Protein AF-A0A1C5D6R3-F1 (afdb_monomer_lite)

Secondary structure (DSSP, 8-state):
-HHHHHHHHHHHHHHHHHHHHHHHHHHHTT-TT----S---THHHHHHHHHHHHHHHHHHHHHHHHHHHHHHHHH---S------PPPPPPP-------

pLDDT: mean 85.46, std 15.42, range [53.03, 98.44]

Structure (mmCIF, N/CA/C/O backbone):
data_AF-A0A1C5D6R3-F1
#
_entry.id   AF-A0A1C5D6R3-F1
#
loop_
_atom_site.group_PDB
_atom_site.id
_atom_site.type_symbol
_atom_site.label_atom_id
_atom_site.label_alt_id
_atom_site.label_comp_id
_atom_site.label_asym_id
_atom_site.label_entity_id
_atom_site.label_seq_id
_atom_site.pdbx_PDB_ins_code
_atom_site.Cartn_x
_atom_site.Cartn_y
_atom_site.Cartn_z
_atom_site.occupancy
_atom_site.B_iso_or_equiv
_atom_site.auth_seq_id
_atom_site.auth_comp_id
_atom_site.auth_asym_id
_atom_site.auth_atom_id
_atom_site.pdbx_PDB_model_num
ATOM 1 N N . THR A 1 1 ? 15.902 -6.858 -33.174 1.00 80.69 1 THR A N 1
ATOM 2 C CA . THR A 1 1 ? 17.163 -6.138 -32.877 1.00 80.69 1 THR A CA 1
ATOM 3 C C . THR A 1 1 ? 17.338 -6.030 -31.371 1.00 80.69 1 THR A C 1
ATOM 5 O O . THR A 1 1 ? 16.372 -6.255 -30.654 1.00 80.69 1 THR A O 1
ATOM 8 N N . VAL A 1 2 ? 18.531 -5.694 -30.863 1.00 83.31 2 VAL A N 1
ATOM 9 C CA . VAL A 1 2 ? 18.710 -5.408 -29.419 1.00 83.31 2 VAL A CA 1
ATOM 10 C C . VAL A 1 2 ? 17.771 -4.281 -28.969 1.00 83.31 2 VAL A C 1
ATOM 12 O O . VAL A 1 2 ? 17.230 -4.341 -27.871 1.00 83.31 2 VAL A O 1
ATOM 15 N N . THR A 1 3 ? 17.496 -3.318 -29.851 1.00 92.25 3 THR A N 1
ATOM 16 C CA . THR A 1 3 ? 16.531 -2.236 -29.630 1.00 92.25 3 THR A CA 1
ATOM 17 C C . THR A 1 3 ? 15.127 -2.754 -29.311 1.00 92.25 3 THR A C 1
ATOM 19 O O . THR A 1 3 ? 14.513 -2.264 -28.370 1.00 92.25 3 THR A O 1
ATOM 22 N N . ASP A 1 4 ? 14.635 -3.783 -30.008 1.00 91.31 4 ASP A N 1
ATOM 23 C CA . ASP A 1 4 ? 13.306 -4.360 -29.737 1.00 91.31 4 ASP A CA 1
ATOM 24 C C . ASP A 1 4 ? 13.251 -5.039 -28.360 1.00 91.31 4 ASP A C 1
ATOM 26 O O . ASP A 1 4 ? 12.288 -4.862 -27.614 1.00 91.31 4 ASP A O 1
ATOM 30 N N . SER A 1 5 ? 14.313 -5.759 -27.983 1.00 88.19 5 SER A N 1
ATOM 31 C CA . SER A 1 5 ? 14.424 -6.394 -26.664 1.00 88.19 5 SER A CA 1
ATOM 32 C C . SER A 1 5 ? 14.516 -5.366 -25.534 1.00 88.19 5 SER A C 1
ATOM 34 O O . SER A 1 5 ? 13.860 -5.522 -24.506 1.00 88.19 5 SER A O 1
ATOM 36 N N . VAL A 1 6 ? 15.287 -4.291 -25.727 1.00 93.25 6 VAL A N 1
ATOM 37 C CA . VAL A 1 6 ? 15.396 -3.187 -24.760 1.00 93.25 6 VAL A CA 1
ATOM 38 C C . VAL A 1 6 ? 14.059 -2.462 -24.618 1.00 93.25 6 VAL A C 1
ATOM 40 O O . VAL A 1 6 ? 13.622 -2.214 -23.496 1.00 93.25 6 VAL A O 1
ATOM 43 N N . ASN A 1 7 ? 13.364 -2.193 -25.724 1.00 91.88 7 ASN A N 1
ATOM 44 C CA . ASN A 1 7 ? 12.039 -1.572 -25.700 1.00 91.88 7 ASN A CA 1
ATOM 45 C C . ASN A 1 7 ? 11.010 -2.452 -24.977 1.00 91.88 7 ASN A C 1
ATOM 47 O O . ASN A 1 7 ? 10.210 -1.945 -24.192 1.00 91.88 7 ASN A O 1
ATOM 51 N N . PHE A 1 8 ? 11.062 -3.771 -25.177 1.00 91.75 8 PHE A N 1
ATOM 52 C CA . PHE A 1 8 ? 10.210 -4.714 -24.453 1.00 91.75 8 PHE A CA 1
ATOM 53 C C . PHE A 1 8 ? 10.501 -4.714 -22.944 1.00 91.75 8 PHE A C 1
ATOM 55 O O . PHE A 1 8 ? 9.578 -4.638 -22.131 1.00 91.75 8 PHE A O 1
ATOM 62 N N . MET A 1 9 ? 11.779 -4.736 -22.552 1.00 91.00 9 MET A N 1
ATOM 63 C CA . MET A 1 9 ? 12.181 -4.650 -21.143 1.00 91.00 9 MET A CA 1
ATOM 64 C C . MET A 1 9 ? 11.749 -3.325 -20.500 1.00 91.00 9 MET A C 1
ATOM 66 O O . MET A 1 9 ? 11.206 -3.335 -19.396 1.00 91.00 9 MET A O 1
ATOM 70 N N . ALA A 1 10 ? 11.918 -2.200 -21.200 1.00 92.12 10 ALA A N 1
ATOM 71 C CA . ALA A 1 10 ? 11.484 -0.884 -20.735 1.00 92.12 10 ALA A CA 1
ATOM 72 C C . ALA A 1 10 ? 9.955 -0.797 -20.579 1.00 92.12 10 ALA A C 1
ATOM 74 O O . ALA A 1 10 ? 9.460 -0.233 -19.599 1.00 92.12 10 ALA A O 1
ATOM 75 N N . GLY A 1 11 ? 9.201 -1.402 -21.503 1.00 92.69 11 GLY A N 1
ATOM 76 C CA . GLY A 1 11 ? 7.744 -1.506 -21.415 1.00 92.69 11 GLY A CA 1
ATOM 77 C C . GLY A 1 11 ? 7.291 -2.303 -20.190 1.00 92.69 11 GLY A C 1
ATOM 78 O O . GLY A 1 11 ? 6.445 -1.836 -19.426 1.00 92.69 11 GLY A O 1
ATOM 79 N N . ASN A 1 12 ? 7.906 -3.463 -19.947 1.00 91.75 12 ASN A N 1
ATOM 80 C CA . ASN A 1 12 ? 7.621 -4.277 -18.763 1.00 91.75 12 ASN A CA 1
ATOM 81 C C . ASN A 1 12 ? 7.948 -3.535 -17.462 1.00 91.75 12 ASN A C 1
ATOM 83 O O . ASN A 1 12 ? 7.115 -3.512 -16.557 1.00 91.75 12 ASN A O 1
ATOM 87 N N . LEU A 1 13 ? 9.108 -2.875 -17.388 1.00 94.06 13 LEU A N 1
ATOM 88 C CA . LEU A 1 13 ? 9.500 -2.092 -16.215 1.00 94.06 13 LEU A CA 1
ATOM 89 C C . LEU A 1 13 ? 8.532 -0.930 -15.955 1.00 94.06 13 LEU A C 1
ATOM 91 O O . LEU A 1 13 ? 8.102 -0.718 -14.824 1.00 94.06 13 LEU A O 1
ATOM 95 N N . THR A 1 14 ? 8.122 -0.217 -17.007 1.00 95.12 14 THR A N 1
ATOM 96 C CA . THR A 1 14 ? 7.128 0.864 -16.902 1.00 95.12 14 THR A CA 1
ATOM 97 C C . THR A 1 14 ? 5.809 0.347 -16.331 1.00 95.12 14 THR A C 1
ATOM 99 O O . THR A 1 14 ? 5.213 0.979 -15.458 1.00 95.12 14 THR A O 1
ATOM 102 N N . ASN A 1 15 ? 5.355 -0.821 -16.790 1.00 94.44 15 ASN A N 1
ATOM 103 C CA . ASN A 1 15 ? 4.138 -1.440 -16.276 1.00 94.44 15 ASN A CA 1
ATOM 104 C C . ASN A 1 15 ? 4.290 -1.852 -14.807 1.00 94.44 15 ASN A C 1
ATOM 106 O O . ASN A 1 15 ? 3.386 -1.592 -14.012 1.00 94.44 15 ASN A O 1
ATOM 110 N N . GLN A 1 16 ? 5.428 -2.429 -14.418 1.00 95.75 16 GLN A N 1
ATOM 111 C CA . GLN A 1 16 ? 5.700 -2.787 -13.024 1.00 95.75 16 GLN A CA 1
ATOM 112 C C . GLN A 1 16 ? 5.674 -1.559 -12.104 1.00 95.75 16 GLN A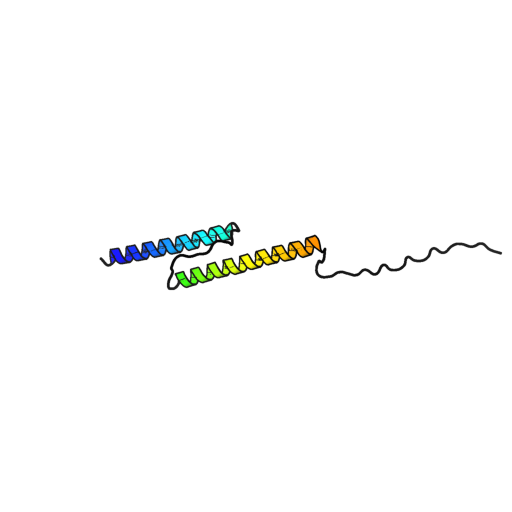 C 1
ATOM 114 O O . GLN A 1 16 ? 4.969 -1.567 -11.096 1.00 95.75 16 GLN A O 1
ATOM 119 N N . VAL A 1 17 ? 6.361 -0.474 -12.478 1.00 95.94 17 VAL A N 1
ATOM 120 C CA . VAL A 1 17 ? 6.389 0.775 -11.695 1.00 95.94 17 VAL A CA 1
ATOM 121 C C . VAL A 1 17 ? 4.999 1.408 -11.590 1.00 95.94 17 VAL A C 1
ATOM 123 O O . VAL A 1 17 ? 4.621 1.877 -10.519 1.00 95.94 17 VAL A O 1
ATOM 126 N N . ARG A 1 18 ? 4.191 1.377 -12.659 1.00 96.44 18 ARG A N 1
ATOM 127 C CA . ARG A 1 18 ? 2.800 1.865 -12.607 1.00 96.44 18 ARG A CA 1
ATOM 128 C C . ARG A 1 18 ? 1.935 1.083 -11.619 1.00 96.44 18 ARG A C 1
ATOM 130 O O . ARG A 1 18 ? 1.176 1.706 -10.886 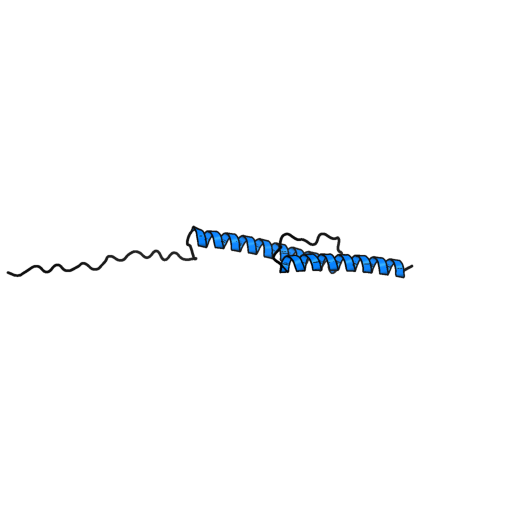1.00 96.44 18 ARG A O 1
ATOM 137 N N . ASN A 1 19 ? 2.070 -0.243 -11.561 1.00 95.12 19 ASN A N 1
ATOM 138 C CA . ASN A 1 19 ? 1.346 -1.065 -10.583 1.00 95.12 19 ASN A CA 1
ATOM 139 C C . ASN A 1 19 ? 1.751 -0.711 -9.142 1.00 95.12 19 ASN A C 1
ATOM 141 O O . ASN A 1 19 ? 0.890 -0.566 -8.277 1.00 95.12 19 ASN A O 1
ATOM 145 N N . VAL A 1 20 ? 3.051 -0.511 -8.889 1.00 95.19 20 VAL A N 1
ATOM 146 C CA . VAL A 1 20 ? 3.549 -0.058 -7.577 1.00 95.19 20 VAL A CA 1
ATOM 147 C C . VAL A 1 20 ? 2.928 1.291 -7.202 1.00 95.19 20 VAL A C 1
ATOM 149 O O . VAL A 1 20 ? 2.407 1.447 -6.099 1.00 95.19 20 VAL A O 1
ATOM 152 N N . ALA A 1 21 ? 2.935 2.253 -8.130 1.00 97.00 21 ALA A N 1
ATOM 153 C CA . ALA A 1 21 ? 2.390 3.589 -7.902 1.00 97.00 21 ALA A CA 1
ATOM 154 C C . ALA A 1 21 ? 0.877 3.578 -7.622 1.00 97.00 21 ALA A C 1
ATOM 156 O O . ALA A 1 21 ? 0.405 4.336 -6.774 1.00 97.00 21 ALA A O 1
ATOM 157 N N . GLN A 1 22 ? 0.118 2.707 -8.293 1.00 97.12 22 GLN A N 1
ATOM 158 C CA . GLN A 1 22 ? -1.316 2.537 -8.043 1.00 97.12 22 GLN A CA 1
ATOM 159 C C . GLN A 1 22 ? -1.587 2.060 -6.615 1.00 97.12 22 GLN A C 1
ATOM 161 O O . GLN A 1 22 ? -2.394 2.668 -5.916 1.00 97.12 22 GLN A O 1
ATOM 166 N N . VAL A 1 23 ? -0.872 1.032 -6.152 1.00 97.56 23 VAL A N 1
ATOM 167 C CA . VAL A 1 23 ? -1.042 0.513 -4.786 1.00 97.56 23 VAL A CA 1
ATOM 168 C C . VAL A 1 23 ? -0.595 1.540 -3.748 1.00 97.56 23 VAL A C 1
ATOM 170 O O . VAL A 1 23 ? -1.305 1.766 -2.776 1.00 97.56 23 VAL A O 1
ATOM 173 N N . ALA A 1 24 ? 0.522 2.238 -3.973 1.00 96.50 24 ALA A N 1
ATOM 174 C CA . ALA A 1 24 ? 0.953 3.319 -3.085 1.00 96.50 24 ALA A CA 1
ATOM 175 C C . ALA A 1 24 ? -0.089 4.451 -2.992 1.00 96.50 24 ALA A C 1
ATOM 177 O O . ALA A 1 24 ? -0.329 4.988 -1.912 1.00 96.50 24 ALA A O 1
ATOM 178 N N . THR A 1 25 ? -0.747 4.781 -4.109 1.00 98.00 25 THR A N 1
ATOM 179 C CA . THR A 1 25 ? -1.839 5.767 -4.136 1.00 98.00 25 THR A CA 1
ATOM 180 C C . THR A 1 25 ? -3.053 5.277 -3.345 1.00 98.00 25 THR A C 1
ATOM 182 O O . THR A 1 25 ? -3.606 6.044 -2.562 1.00 98.00 25 THR A O 1
ATOM 185 N N . ALA A 1 26 ? -3.443 4.007 -3.503 1.00 97.81 26 ALA A N 1
ATOM 186 C CA . ALA A 1 26 ? -4.546 3.404 -2.754 1.00 97.81 26 ALA A CA 1
ATOM 187 C C . ALA A 1 26 ? -4.283 3.428 -1.238 1.00 97.81 26 ALA A C 1
ATOM 189 O O . ALA A 1 26 ? -5.122 3.894 -0.470 1.00 97.81 26 ALA A O 1
ATOM 190 N N . VAL A 1 27 ? -3.069 3.053 -0.820 1.00 97.12 27 VAL A N 1
ATOM 191 C CA . VAL A 1 27 ? -2.634 3.116 0.585 1.00 97.12 27 VAL A CA 1
ATOM 192 C C . VAL A 1 27 ? -2.711 4.542 1.126 1.00 97.12 27 VAL A C 1
ATOM 194 O O . VAL A 1 27 ? -3.225 4.754 2.220 1.00 97.12 27 VAL A O 1
ATOM 197 N N . ALA A 1 28 ? -2.257 5.536 0.357 1.00 97.19 28 ALA A N 1
ATOM 198 C CA . ALA A 1 28 ? -2.349 6.943 0.751 1.00 97.19 28 ALA A CA 1
ATOM 199 C C . ALA A 1 28 ? -3.803 7.438 0.888 1.00 97.19 28 ALA A C 1
ATOM 201 O O . ALA A 1 28 ? -4.066 8.373 1.641 1.00 97.19 28 ALA A O 1
ATOM 202 N N . GLN A 1 29 ? -4.748 6.806 0.187 1.00 97.50 29 GLN A N 1
ATOM 203 C CA . GLN A 1 29 ? -6.188 7.056 0.301 1.00 97.50 29 GLN A CA 1
ATOM 204 C C . GLN A 1 29 ? -6.860 6.224 1.408 1.00 97.50 29 GLN A C 1
ATOM 206 O O . GLN A 1 29 ? -8.061 6.364 1.629 1.00 97.50 29 GLN A O 1
ATOM 211 N N . GLY A 1 30 ? -6.100 5.385 2.119 1.00 96.25 30 GLY A N 1
ATOM 212 C CA . GLY A 1 30 ? -6.592 4.525 3.195 1.00 96.25 30 GLY A CA 1
ATOM 213 C C . GLY A 1 30 ? -7.141 3.173 2.735 1.00 96.25 30 GLY A C 1
ATOM 214 O O . GLY A 1 30 ? -7.634 2.414 3.566 1.00 96.25 30 GLY A O 1
ATOM 215 N N . ASP A 1 31 ? -7.047 2.836 1.446 1.00 97.06 31 ASP A N 1
ATOM 216 C CA . ASP A 1 31 ? -7.389 1.501 0.957 1.00 97.06 31 ASP A CA 1
ATOM 217 C C . ASP A 1 31 ? -6.195 0.553 1.135 1.00 97.06 31 ASP A C 1
ATOM 219 O O . ASP A 1 31 ? -5.268 0.504 0.324 1.00 97.06 31 ASP A O 1
ATOM 223 N N . LEU A 1 32 ? -6.233 -0.211 2.227 1.00 96.94 32 LEU A N 1
ATOM 224 C CA . LEU A 1 32 ? -5.203 -1.186 2.599 1.00 96.94 32 LEU A CA 1
ATOM 225 C C . LEU A 1 32 ? -5.511 -2.601 2.078 1.00 96.94 32 LEU A C 1
ATOM 227 O O . LEU A 1 32 ? -4.808 -3.551 2.416 1.00 96.94 32 LEU A O 1
ATOM 231 N N . SER A 1 33 ? -6.545 -2.759 1.243 1.00 95.44 33 SER A N 1
ATOM 232 C CA . SER A 1 33 ? -6.882 -4.046 0.620 1.00 95.44 33 SER A CA 1
ATOM 233 C C . SER A 1 33 ? -6.063 -4.333 -0.645 1.00 95.44 33 SER A C 1
ATOM 235 O O . SER A 1 33 ? -5.962 -5.483 -1.078 1.00 95.44 33 SER A O 1
ATOM 237 N N . GLN A 1 34 ? -5.459 -3.300 -1.240 1.00 96.19 34 GLN A N 1
ATOM 238 C CA . GLN A 1 34 ? -4.735 -3.409 -2.505 1.00 96.19 34 GLN A CA 1
ATOM 239 C C . GLN A 1 34 ? -3.326 -3.976 -2.321 1.00 96.19 34 GLN A C 1
ATOM 241 O O . GLN A 1 34 ? -2.572 -3.574 -1.436 1.00 96.19 34 GLN A O 1
ATOM 246 N N . LYS A 1 35 ? -2.933 -4.875 -3.227 1.00 97.19 35 LYS A N 1
ATOM 247 C CA . LYS A 1 35 ? -1.595 -5.476 -3.271 1.00 97.19 35 LYS A CA 1
ATOM 248 C C . LYS A 1 35 ? -1.014 -5.404 -4.667 1.00 97.19 35 LYS A C 1
ATOM 250 O O . LYS A 1 35 ? -1.722 -5.529 -5.664 1.00 97.19 35 LYS A O 1
ATOM 255 N N . ILE A 1 36 ? 0.307 -5.286 -4.740 1.00 96.50 36 ILE A N 1
ATOM 256 C CA . ILE A 1 36 ? 1.030 -5.408 -6.002 1.00 96.50 36 ILE A CA 1
ATOM 257 C C . ILE A 1 36 ? 1.077 -6.895 -6.351 1.00 96.50 36 ILE A C 1
ATOM 259 O O . ILE A 1 36 ? 1.701 -7.684 -5.637 1.00 96.50 36 ILE A O 1
ATOM 263 N N . THR A 1 37 ? 0.439 -7.278 -7.454 1.00 95.06 37 THR A N 1
ATOM 264 C CA . THR A 1 37 ? 0.348 -8.680 -7.894 1.00 95.06 37 THR A CA 1
ATOM 265 C C . THR A 1 37 ? 1.238 -8.993 -9.089 1.00 95.06 37 THR A C 1
ATOM 267 O O . THR A 1 37 ? 1.695 -10.127 -9.201 1.00 95.06 37 THR A O 1
ATOM 270 N N . VAL A 1 38 ? 1.569 -7.994 -9.914 1.00 92.19 38 VAL A N 1
ATOM 271 C CA . VAL A 1 38 ? 2.392 -8.156 -11.124 1.00 92.19 38 VAL A CA 1
ATOM 272 C C . VAL A 1 38 ? 3.724 -8.860 -10.845 1.00 92.19 38 VAL A C 1
ATOM 274 O O . VAL A 1 38 ? 4.342 -8.671 -9.789 1.00 92.19 38 VAL A O 1
ATOM 277 N N . ASP A 1 39 ? 4.172 -9.675 -11.798 1.00 92.50 39 ASP A N 1
ATOM 278 C CA . ASP A 1 39 ? 5.465 -10.347 -11.728 1.00 92.50 39 ASP A CA 1
ATOM 279 C C . ASP A 1 39 ? 6.614 -9.340 -11.752 1.00 92.50 39 ASP A C 1
ATOM 281 O O . ASP A 1 39 ? 6.646 -8.408 -12.560 1.00 92.50 39 ASP A O 1
ATOM 285 N N . ALA A 1 40 ? 7.583 -9.553 -10.867 1.00 92.62 40 ALA A N 1
ATOM 286 C CA . ALA A 1 40 ? 8.736 -8.690 -10.675 1.00 92.62 40 ALA A CA 1
ATOM 287 C C . ALA A 1 40 ? 9.990 -9.523 -10.401 1.00 92.62 40 ALA A C 1
ATOM 289 O O . ALA A 1 40 ? 9.910 -10.647 -9.904 1.00 92.62 40 ALA A O 1
ATOM 290 N N . ARG A 1 41 ? 11.159 -8.971 -10.733 1.00 92.44 41 ARG A N 1
ATOM 291 C CA . ARG A 1 41 ? 12.476 -9.579 -10.489 1.00 92.44 41 ARG A CA 1
ATOM 292 C C . ARG A 1 41 ? 13.469 -8.502 -10.059 1.00 92.44 41 ARG A C 1
ATOM 294 O O . ARG A 1 41 ? 13.251 -7.327 -10.348 1.00 92.44 41 ARG A O 1
ATOM 301 N N . GLY A 1 42 ? 14.556 -8.913 -9.405 1.00 94.81 42 GLY A N 1
ATOM 302 C CA . GLY A 1 42 ? 15.600 -8.000 -8.930 1.00 94.81 42 GLY A CA 1
ATOM 303 C C . GLY A 1 42 ? 15.047 -6.938 -7.976 1.00 94.81 42 GLY A C 1
ATOM 304 O O . GLY A 1 42 ? 14.162 -7.230 -7.175 1.00 94.81 42 GLY A O 1
ATOM 305 N N . GLU A 1 43 ? 15.518 -5.701 -8.115 1.00 95.06 43 GLU A N 1
ATOM 306 C CA . GLU A 1 43 ? 15.134 -4.570 -7.253 1.00 95.06 43 GLU A CA 1
ATOM 307 C C . GLU A 1 43 ? 13.622 -4.296 -7.246 1.00 95.06 43 GLU A C 1
ATOM 309 O O . GLU A 1 43 ? 13.051 -3.922 -6.225 1.00 95.06 43 GLU A O 1
ATOM 314 N N . ILE A 1 44 ? 12.924 -4.550 -8.359 1.00 94.44 44 ILE A N 1
ATOM 315 C CA . ILE A 1 44 ? 11.469 -4.355 -8.425 1.00 94.44 44 ILE A CA 1
ATOM 316 C C . ILE A 1 44 ? 10.725 -5.404 -7.592 1.00 94.44 44 ILE A C 1
ATOM 318 O O . ILE A 1 44 ? 9.667 -5.105 -7.039 1.00 94.44 44 ILE A O 1
ATOM 322 N N . LEU A 1 45 ? 11.261 -6.624 -7.471 1.00 96.25 45 LEU A N 1
ATOM 323 C CA . LEU A 1 45 ? 10.683 -7.641 -6.589 1.00 96.25 45 LEU A CA 1
ATOM 324 C C . LEU A 1 45 ? 10.852 -7.246 -5.121 1.00 96.25 45 LEU A C 1
ATOM 326 O O . LEU A 1 45 ? 9.911 -7.384 -4.341 1.00 96.25 45 LEU A O 1
ATOM 330 N N . GLU A 1 46 ? 12.023 -6.727 -4.761 1.00 97.62 46 GLU A N 1
ATOM 331 C CA . GLU A 1 46 ? 12.299 -6.226 -3.415 1.00 97.62 46 GLU A CA 1
ATOM 332 C C . GLU A 1 46 ? 11.390 -5.041 -3.064 1.00 97.62 46 GLU A C 1
ATOM 334 O O . GLU A 1 46 ? 10.750 -5.041 -2.009 1.00 97.62 46 GLU A O 1
ATOM 339 N N . LEU A 1 47 ? 11.227 -4.087 -3.985 1.00 96.75 47 LEU A N 1
ATOM 340 C CA . LEU A 1 47 ? 10.297 -2.971 -3.826 1.00 96.75 47 LEU A CA 1
ATOM 341 C C . LEU A 1 47 ? 8.845 -3.452 -3.680 1.00 96.75 47 LEU A C 1
ATOM 343 O O . LEU A 1 47 ? 8.157 -3.043 -2.746 1.00 96.75 47 LEU A O 1
ATOM 347 N N . LYS A 1 48 ? 8.385 -4.358 -4.558 1.00 96.56 48 LYS A N 1
ATOM 348 C CA . LYS A 1 48 ? 7.057 -4.997 -4.471 1.00 96.56 48 LYS A CA 1
ATOM 349 C C . LYS A 1 48 ? 6.841 -5.623 -3.096 1.00 96.56 48 LYS A C 1
ATOM 351 O O . LYS A 1 48 ? 5.804 -5.397 -2.478 1.00 96.56 48 LYS A O 1
ATOM 356 N N . SER A 1 49 ? 7.808 -6.413 -2.633 1.00 98.00 49 SER A N 1
ATOM 357 C CA . SER A 1 49 ? 7.734 -7.092 -1.341 1.00 98.00 49 SER A CA 1
ATOM 358 C C . SER A 1 49 ? 7.670 -6.090 -0.194 1.00 98.00 49 SER A C 1
ATOM 360 O O . SER A 1 49 ? 6.842 -6.235 0.697 1.00 98.00 49 SER A O 1
ATOM 362 N N . THR A 1 50 ? 8.500 -5.048 -0.236 1.00 98.19 50 THR A N 1
ATOM 363 C CA . THR A 1 50 ? 8.553 -4.004 0.794 1.00 98.19 50 THR A CA 1
ATOM 364 C C . THR A 1 50 ? 7.218 -3.275 0.913 1.00 98.19 50 THR A C 1
ATOM 366 O O . THR A 1 50 ? 6.677 -3.150 2.011 1.00 98.19 50 THR A O 1
ATOM 369 N N . ILE A 1 51 ? 6.642 -2.854 -0.216 1.00 97.69 51 ILE A N 1
ATOM 370 C CA . ILE A 1 51 ? 5.347 -2.167 -0.237 1.00 97.69 51 ILE A CA 1
ATOM 371 C C . ILE A 1 51 ? 4.219 -3.099 0.208 1.00 97.69 51 ILE A C 1
ATOM 373 O O . ILE A 1 51 ? 3.403 -2.698 1.032 1.00 97.69 51 ILE A O 1
ATOM 377 N N . ASN A 1 52 ? 4.177 -4.348 -0.267 1.00 98.12 52 ASN A N 1
ATOM 378 C CA . ASN A 1 52 ? 3.148 -5.295 0.169 1.00 98.12 52 ASN A CA 1
ATOM 379 C C . ASN A 1 52 ? 3.218 -5.548 1.683 1.00 98.12 52 ASN A C 1
ATOM 381 O O . ASN A 1 52 ? 2.180 -5.491 2.337 1.00 98.12 52 ASN A O 1
ATOM 385 N N . THR A 1 53 ? 4.418 -5.727 2.242 1.00 98.44 53 THR A N 1
ATOM 386 C CA . THR A 1 53 ? 4.620 -5.855 3.693 1.00 98.44 53 THR A CA 1
ATOM 387 C C . THR A 1 53 ? 4.155 -4.608 4.444 1.00 98.44 53 THR A C 1
ATOM 389 O O . THR A 1 53 ? 3.488 -4.730 5.468 1.00 98.44 53 THR A O 1
ATOM 392 N N . MET A 1 54 ? 4.451 -3.407 3.935 1.00 98.25 54 MET A N 1
ATOM 393 C CA . MET A 1 54 ? 3.945 -2.156 4.514 1.00 98.25 54 MET A CA 1
ATOM 394 C C . MET A 1 54 ? 2.410 -2.140 4.543 1.00 98.25 54 MET A C 1
ATOM 396 O O . MET A 1 54 ? 1.830 -1.792 5.568 1.00 98.25 54 MET A O 1
ATOM 400 N N . VAL A 1 55 ? 1.745 -2.567 3.462 1.00 98.25 55 VAL A N 1
ATOM 401 C CA . VAL A 1 55 ? 0.276 -2.672 3.429 1.00 98.25 55 VAL A CA 1
ATOM 402 C C . VAL A 1 55 ? -0.241 -3.666 4.476 1.00 98.25 55 VAL A C 1
ATOM 404 O O . VAL A 1 55 ? -1.197 -3.351 5.177 1.00 98.25 55 VAL A O 1
ATOM 407 N N . ASP A 1 56 ? 0.394 -4.836 4.624 1.00 98.12 56 ASP A N 1
ATOM 408 C CA . ASP A 1 56 ? -0.008 -5.828 5.640 1.00 98.12 56 ASP A CA 1
ATOM 409 C C . ASP A 1 56 ? 0.092 -5.259 7.057 1.00 98.12 56 ASP A C 1
ATOM 411 O O . ASP A 1 56 ? -0.838 -5.387 7.853 1.00 98.12 56 ASP A O 1
ATOM 415 N N . GLN A 1 57 ? 1.204 -4.588 7.364 1.00 98.31 57 GLN A N 1
ATOM 416 C CA . GLN A 1 57 ? 1.433 -3.998 8.682 1.00 98.31 57 GLN A CA 1
ATOM 417 C C . GLN A 1 57 ? 0.437 -2.881 8.993 1.00 98.31 57 GLN A C 1
ATOM 419 O O . GLN A 1 57 ? -0.096 -2.827 10.100 1.00 98.31 57 GLN A O 1
ATOM 424 N N . LEU A 1 58 ? 0.153 -2.010 8.021 1.00 98.12 58 LEU A N 1
ATOM 425 C CA . LEU A 1 58 ? -0.836 -0.948 8.190 1.00 98.12 58 LEU A CA 1
ATOM 426 C C . LEU A 1 58 ? -2.249 -1.514 8.366 1.00 98.12 58 LEU A C 1
ATOM 428 O O . LEU A 1 58 ? -2.996 -1.000 9.196 1.00 98.12 58 LEU A O 1
ATOM 432 N N . SER A 1 59 ? -2.610 -2.575 7.635 1.00 97.19 59 SER A N 1
ATOM 433 C CA . SER A 1 59 ? -3.918 -3.225 7.782 1.00 97.19 59 SER A CA 1
ATOM 434 C C . SER A 1 59 ? -4.080 -3.825 9.177 1.00 97.19 59 SER A C 1
ATOM 436 O O . SER A 1 59 ? -5.068 -3.547 9.851 1.00 97.19 59 SER A O 1
ATOM 438 N N . ALA A 1 60 ? -3.080 -4.574 9.651 1.00 97.31 60 ALA A N 1
ATOM 439 C CA . ALA A 1 60 ? -3.094 -5.142 10.997 1.00 97.31 60 ALA A CA 1
ATOM 440 C C . ALA A 1 60 ? -3.161 -4.053 12.083 1.00 97.31 60 ALA A C 1
ATOM 442 O O . ALA A 1 60 ? -3.865 -4.200 13.081 1.00 97.31 60 ALA A O 1
ATOM 443 N N . PHE A 1 61 ? -2.462 -2.934 11.879 1.00 97.00 61 PHE A N 1
ATOM 444 C CA . PHE A 1 61 ? -2.535 -1.790 12.782 1.00 97.00 61 PHE A CA 1
ATOM 445 C C . PHE A 1 61 ? -3.933 -1.152 12.804 1.00 97.00 61 PHE A C 1
ATOM 447 O O . PHE A 1 61 ? -4.441 -0.831 13.877 1.00 97.00 61 PHE A O 1
ATOM 454 N N . ALA A 1 62 ? -4.584 -0.993 11.649 1.00 95.69 62 ALA A N 1
ATOM 455 C CA . ALA A 1 62 ? -5.941 -0.451 11.567 1.00 95.69 62 ALA A CA 1
ATOM 456 C C . ALA A 1 62 ? -6.977 -1.353 12.268 1.00 95.69 62 ALA A C 1
ATOM 458 O O . ALA A 1 62 ? -7.870 -0.852 12.964 1.00 95.69 62 ALA A O 1
ATOM 459 N N . ASP A 1 63 ? -6.828 -2.674 12.142 1.00 95.38 63 ASP A N 1
ATOM 460 C CA . ASP A 1 63 ? -7.654 -3.650 12.859 1.00 95.38 63 ASP A CA 1
ATOM 461 C C . ASP A 1 63 ? -7.474 -3.525 14.377 1.00 95.38 63 ASP A C 1
ATOM 463 O O . ASP A 1 63 ? -8.453 -3.498 15.129 1.00 95.38 63 ASP A O 1
ATOM 467 N N . GLU A 1 64 ? -6.231 -3.364 14.828 1.00 96.06 64 GLU A N 1
ATOM 468 C CA . GLU A 1 64 ? -5.902 -3.199 16.242 1.00 96.06 64 GLU A CA 1
ATOM 469 C C . GLU A 1 64 ? -6.459 -1.892 16.819 1.00 96.06 64 GLU A C 1
ATOM 471 O O . GLU A 1 64 ? -7.068 -1.889 17.891 1.00 96.06 6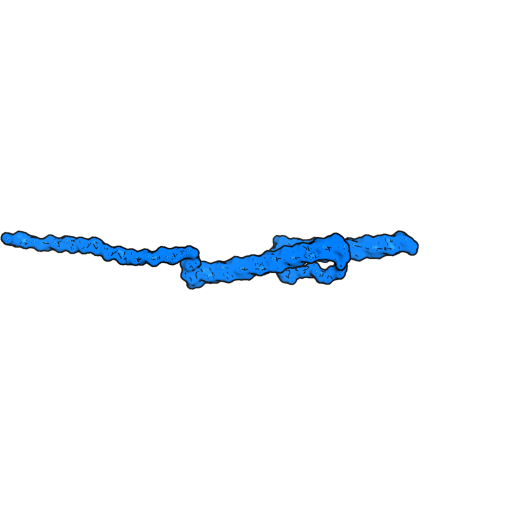4 GLU A O 1
ATOM 476 N N . VAL A 1 65 ? -6.346 -0.783 16.084 1.00 95.25 65 VAL A N 1
ATOM 477 C CA . VAL A 1 65 ? -6.970 0.495 16.465 1.00 95.25 65 VAL A CA 1
ATOM 478 C C . VAL A 1 65 ? -8.486 0.341 16.583 1.00 95.25 65 VAL A C 1
ATOM 480 O O . VAL A 1 65 ? -9.083 0.835 17.540 1.00 95.25 65 VAL A O 1
ATOM 483 N N . THR A 1 66 ? -9.118 -0.385 15.657 1.00 92.25 66 THR A N 1
ATOM 484 C CA . THR A 1 66 ? -10.563 -0.647 15.697 1.00 92.25 66 THR A CA 1
ATOM 485 C C . THR A 1 66 ? -10.952 -1.489 16.913 1.00 92.25 66 THR A C 1
ATOM 487 O O . THR A 1 66 ? -11.966 -1.211 17.559 1.00 92.25 66 THR A O 1
ATOM 490 N N . ARG A 1 67 ? -10.148 -2.500 17.263 1.00 92.88 67 ARG A N 1
ATOM 491 C CA . ARG A 1 67 ? -10.341 -3.318 18.469 1.00 92.88 67 ARG A CA 1
ATOM 492 C C . ARG A 1 67 ? -10.247 -2.465 19.734 1.00 92.88 67 ARG A C 1
ATOM 494 O O . ARG A 1 67 ? -11.183 -2.470 20.532 1.00 92.88 67 ARG A O 1
ATOM 501 N N . VAL A 1 68 ? -9.175 -1.683 19.877 1.00 91.56 68 VAL A N 1
ATOM 502 C CA . VAL A 1 68 ? -8.958 -0.795 21.031 1.00 91.56 68 VAL A CA 1
ATOM 503 C C . VAL A 1 68 ? -10.075 0.242 21.147 1.00 91.56 68 VAL A C 1
ATOM 505 O O . VAL A 1 68 ? -10.587 0.469 22.240 1.00 91.56 68 VAL A O 1
ATOM 508 N N . ALA A 1 69 ? -10.510 0.839 20.036 1.00 90.75 69 ALA A N 1
ATOM 509 C CA . ALA A 1 69 ? -11.608 1.803 20.039 1.00 90.75 69 ALA A CA 1
ATOM 510 C C . ALA A 1 69 ? -12.925 1.185 20.538 1.00 90.75 69 ALA A C 1
ATOM 512 O O . ALA A 1 69 ? -13.661 1.841 21.277 1.00 90.75 69 ALA A O 1
ATOM 513 N N . ARG A 1 70 ? -13.211 -0.077 20.181 1.00 88.25 70 ARG A N 1
ATOM 514 C CA . ARG A 1 70 ? -14.368 -0.803 20.725 1.00 88.25 70 ARG A CA 1
ATOM 515 C C . ARG A 1 70 ? -14.211 -1.040 22.215 1.00 88.25 70 ARG A C 1
ATOM 517 O O . ARG A 1 70 ? -15.092 -0.630 22.947 1.00 88.25 70 ARG A O 1
ATOM 524 N N . GLU A 1 71 ? -13.101 -1.610 22.674 1.00 83.94 71 GLU A N 1
ATOM 525 C CA . GLU A 1 71 ? -12.885 -1.886 24.105 1.00 83.94 71 GLU A CA 1
ATOM 526 C C . GLU A 1 71 ? -12.971 -0.621 24.964 1.00 83.94 71 GLU A C 1
ATOM 528 O O . GLU A 1 71 ? -13.649 -0.600 25.990 1.00 83.94 71 GLU A O 1
ATOM 533 N N . VAL A 1 72 ? -12.365 0.478 24.512 1.00 83.00 72 VAL A N 1
ATOM 534 C CA . VAL A 1 72 ? -12.464 1.773 25.196 1.00 83.00 72 VAL A CA 1
ATOM 535 C C . VAL A 1 72 ? -13.904 2.302 25.172 1.00 83.00 72 VAL A C 1
ATOM 537 O O . VAL A 1 72 ? -14.384 2.792 26.195 1.00 83.00 72 VAL A O 1
ATOM 540 N N . GLY A 1 73 ? -14.605 2.186 24.039 1.00 75.12 73 GLY A N 1
ATOM 541 C CA . 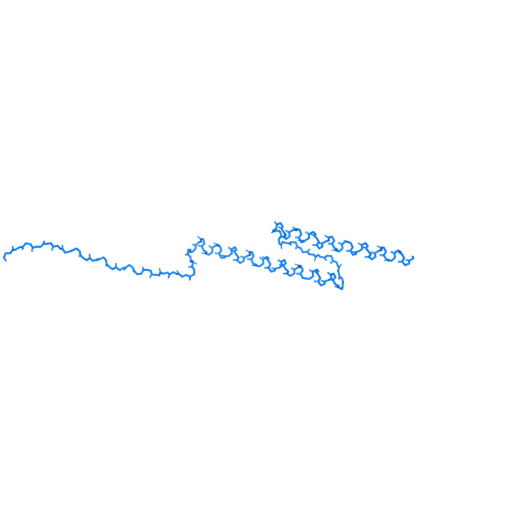GLY A 1 73 ? -15.963 2.704 23.851 1.00 75.12 73 GLY A CA 1
ATOM 542 C C . GLY A 1 73 ? -17.074 1.879 24.510 1.00 75.12 73 GLY A C 1
ATOM 543 O O . GLY A 1 73 ? -18.064 2.451 24.958 1.00 75.12 73 GLY A O 1
ATOM 544 N N . THR A 1 74 ? -16.928 0.555 24.593 1.00 65.88 74 THR A N 1
ATOM 545 C CA . THR A 1 74 ? -17.918 -0.353 25.193 1.00 65.88 74 THR A CA 1
ATOM 546 C C . THR A 1 74 ? -17.614 -0.678 26.649 1.00 65.88 74 THR A C 1
ATOM 548 O O . THR A 1 74 ? -18.550 -0.896 27.412 1.00 65.88 74 THR A O 1
ATOM 551 N N . GLU A 1 75 ? -16.342 -0.703 27.064 1.00 61.28 75 GLU A N 1
ATOM 552 C CA . GLU A 1 75 ? -15.954 -1.123 28.420 1.00 61.28 75 GLU A CA 1
ATOM 553 C C . GLU A 1 75 ? -15.450 0.021 29.311 1.00 61.28 75 GLU A C 1
ATOM 555 O O . GLU A 1 75 ? -15.251 -0.188 30.508 1.00 61.28 75 GLU A O 1
ATOM 560 N N . GLY A 1 76 ? -15.225 1.231 28.777 1.00 62.25 76 GLY A N 1
ATOM 561 C CA . GLY A 1 76 ? -14.723 2.374 29.556 1.00 62.25 76 GLY A CA 1
ATOM 562 C C . GLY A 1 76 ? -13.357 2.123 30.213 1.00 62.25 76 GLY A C 1
ATOM 563 O O . GLY A 1 76 ? -12.940 2.857 31.111 1.00 62.25 76 GLY A O 1
ATOM 564 N N . ARG A 1 77 ? -12.650 1.063 29.801 1.00 62.25 77 ARG A N 1
ATOM 565 C CA . ARG A 1 77 ? -11.386 0.614 30.389 1.00 62.25 77 ARG A CA 1
ATOM 566 C C . ARG A 1 77 ? -10.207 1.295 29.706 1.00 62.25 77 ARG A C 1
ATOM 568 O O . ARG A 1 77 ? -9.450 0.692 28.957 1.00 62.25 77 ARG A O 1
ATOM 575 N N . LEU A 1 78 ? -10.018 2.570 30.023 1.00 57.16 78 LEU A N 1
ATOM 576 C CA . LEU A 1 78 ? -8.765 3.278 29.770 1.00 57.16 78 LEU A CA 1
ATOM 577 C C . LEU A 1 78 ? -7.697 2.774 30.751 1.00 57.16 78 LEU A C 1
ATOM 579 O O . LEU A 1 78 ? -7.531 3.371 31.803 1.00 57.16 78 LEU A O 1
ATOM 583 N N . GLY A 1 79 ? -7.024 1.653 30.472 1.00 61.41 79 GLY A N 1
ATOM 584 C CA . GLY A 1 79 ? -5.710 1.299 31.052 1.00 61.41 79 GLY A CA 1
ATOM 585 C C . GLY A 1 79 ? -5.518 1.308 32.585 1.00 61.41 79 GLY A C 1
ATOM 586 O O . GLY A 1 79 ? -4.391 1.158 33.045 1.00 61.41 79 GLY A O 1
ATOM 587 N N . GLY A 1 80 ? -6.566 1.477 33.392 1.00 60.31 80 GLY A N 1
ATOM 588 C CA . GLY A 1 80 ? -6.465 1.682 34.834 1.00 60.31 80 GLY A CA 1
ATOM 589 C C . GLY A 1 80 ? -7.810 2.078 35.428 1.00 60.31 80 GLY A C 1
ATOM 590 O O . GLY A 1 80 ? -8.1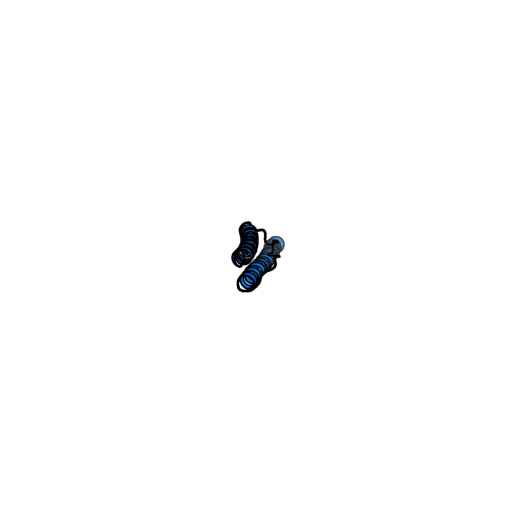49 3.254 35.523 1.00 60.31 80 GLY A O 1
ATOM 591 N N . GLN A 1 81 ? -8.591 1.090 35.862 1.00 54.62 81 GLN A N 1
ATOM 592 C CA . GLN A 1 81 ? -9.708 1.365 36.759 1.00 54.62 81 GLN A CA 1
ATOM 593 C C . GLN A 1 81 ? -9.128 1.767 38.115 1.00 54.62 81 GLN A C 1
ATOM 595 O O . GLN A 1 81 ? -8.689 0.910 38.882 1.00 54.62 81 GLN A O 1
ATOM 600 N N . ALA A 1 82 ? -9.144 3.058 38.441 1.00 57.69 82 ALA A N 1
ATOM 601 C CA . ALA A 1 82 ? -9.135 3.448 39.840 1.00 57.69 82 ALA A CA 1
ATOM 602 C C . ALA A 1 82 ? -10.457 2.948 40.436 1.00 57.69 82 ALA A C 1
ATOM 604 O O . ALA A 1 82 ? -11.504 3.568 40.261 1.00 57.69 82 ALA A O 1
ATOM 605 N N . GLN A 1 83 ? -10.428 1.791 41.102 1.00 59.03 83 GLN A N 1
ATOM 606 C CA . GLN A 1 83 ? -11.477 1.428 42.048 1.00 59.03 83 GLN A CA 1
ATOM 607 C C . GLN A 1 83 ? -11.422 2.452 43.178 1.00 59.03 83 GLN A C 1
ATOM 609 O O . GLN A 1 83 ? -10.704 2.281 44.163 1.00 59.03 83 GLN A O 1
ATOM 614 N N . VAL A 1 84 ? -12.143 3.559 43.014 1.00 59.44 84 VAL A N 1
ATOM 615 C CA . VAL A 1 84 ? -12.374 4.495 44.105 1.00 59.44 84 VAL A CA 1
ATOM 616 C C . VAL A 1 84 ? -13.313 3.774 45.063 1.00 59.44 84 VAL A C 1
ATOM 618 O O . VAL A 1 84 ? -14.517 3.698 44.834 1.00 59.44 84 VAL A O 1
ATOM 621 N N . ARG A 1 85 ? -12.749 3.179 46.120 1.00 57.66 85 ARG A N 1
ATOM 622 C CA . ARG A 1 85 ? -13.534 2.863 47.315 1.00 57.66 85 ARG A CA 1
ATOM 623 C C . ARG A 1 85 ? -14.153 4.176 47.769 1.00 57.66 85 ARG A C 1
ATOM 625 O O . ARG A 1 85 ? -13.418 5.094 48.131 1.00 57.66 85 ARG A O 1
ATOM 632 N N . GLU A 1 86 ? -15.477 4.270 47.729 1.00 60.69 86 GLU A N 1
ATOM 633 C CA . GLU A 1 86 ? -16.168 5.357 48.408 1.00 60.69 86 GLU A CA 1
ATOM 634 C C . GLU A 1 86 ? -15.751 5.336 49.883 1.00 60.69 86 GLU A C 1
ATOM 636 O O . GLU A 1 86 ? -15.891 4.325 50.576 1.00 60.69 86 GLU A O 1
ATOM 641 N N . SER A 1 87 ? -15.157 6.436 50.342 1.00 55.91 87 SER A N 1
ATOM 642 C CA . SER A 1 87 ? -14.838 6.627 51.754 1.00 55.91 87 SER A CA 1
ATOM 643 C C . SER A 1 87 ? -16.130 7.006 52.490 1.00 55.91 87 SER A C 1
ATOM 645 O O . SER A 1 87 ? -16.898 7.809 51.953 1.00 55.91 87 SER A O 1
ATOM 647 N N . PRO A 1 88 ? -16.403 6.481 53.699 1.00 53.03 88 PRO A N 1
ATOM 648 C CA . PRO A 1 88 ? -17.644 6.779 54.406 1.00 53.03 88 PRO A CA 1
ATOM 649 C C . PRO A 1 88 ? -17.715 8.274 54.735 1.00 53.03 88 PRO A C 1
ATOM 651 O O . PRO A 1 88 ? -16.752 8.846 55.248 1.00 53.03 88 PRO A O 1
ATOM 654 N N . ALA A 1 89 ? -18.852 8.912 54.447 1.00 62.06 89 ALA A N 1
ATOM 655 C CA . ALA A 1 89 ? -19.082 10.313 54.786 1.00 62.06 89 ALA A CA 1
ATOM 656 C C . ALA A 1 89 ? -18.908 10.551 56.305 1.00 62.06 89 ALA A C 1
ATOM 658 O O . ALA A 1 89 ? -19.368 9.727 57.103 1.00 62.06 89 ALA A O 1
ATOM 659 N N . PRO A 1 90 ? -18.284 11.666 56.738 1.00 53.28 90 PRO A N 1
ATOM 660 C CA . PRO A 1 90 ? -18.134 11.965 58.155 1.00 53.28 90 PRO A CA 1
ATOM 661 C C . PRO A 1 90 ? -19.510 12.204 58.784 1.00 53.28 90 PRO A C 1
ATOM 663 O O . PRO A 1 90 ? -20.312 13.007 58.299 1.00 53.28 90 PRO A O 1
ATOM 666 N N . GLY A 1 91 ? -19.780 11.458 59.857 1.00 63.88 91 GLY A N 1
ATOM 667 C CA . GLY A 1 91 ? -21.033 11.495 60.598 1.00 63.88 91 GLY A CA 1
ATOM 668 C C . GLY A 1 91 ? -21.398 12.914 61.025 1.00 63.88 91 GLY A C 1
ATOM 669 O O . GLY A 1 91 ? -20.591 13.639 61.606 1.00 63.88 91 GLY A O 1
ATOM 670 N N . ARG A 1 92 ? -22.642 13.302 60.744 1.00 62.62 92 ARG A N 1
ATOM 671 C CA . ARG A 1 92 ? -23.251 14.500 61.320 1.00 62.62 92 ARG A CA 1
ATOM 672 C C . ARG A 1 92 ? -23.351 14.294 62.828 1.00 62.62 92 ARG A C 1
ATOM 674 O O . ARG A 1 92 ? -24.020 13.368 63.279 1.00 62.62 92 ARG A O 1
ATOM 681 N N . THR A 1 93 ? -22.686 15.146 63.599 1.00 63.22 93 THR A N 1
ATOM 682 C CA . THR A 1 93 ? -22.907 15.237 65.038 1.00 63.22 93 THR A CA 1
ATOM 683 C C . THR A 1 93 ? -24.316 15.779 65.267 1.00 63.22 93 THR A C 1
ATOM 685 O O . THR A 1 93 ? -24.643 16.899 64.876 1.00 63.22 93 THR A O 1
ATOM 688 N N . SER A 1 94 ? -25.183 14.966 65.864 1.00 64.81 94 SER A N 1
ATOM 689 C CA . SER A 1 94 ? -26.459 15.454 66.384 1.00 64.81 94 SER A CA 1
ATOM 690 C C . SER A 1 94 ? -26.194 16.238 67.673 1.00 64.81 94 SER A C 1
ATOM 692 O O . SER A 1 94 ? -25.486 15.727 68.544 1.00 64.81 94 SER A O 1
ATOM 694 N N . PRO A 1 95 ? -26.746 17.450 67.841 1.00 69.50 95 PRO A N 1
ATOM 695 C CA . PRO A 1 95 ? -26.715 18.132 69.121 1.00 69.50 95 PRO A CA 1
ATOM 696 C C . PRO A 1 95 ? -27.753 17.472 70.031 1.00 69.50 95 PRO A C 1
ATOM 698 O O . PRO A 1 95 ? -28.902 17.268 69.641 1.00 69.50 95 PRO A O 1
ATOM 701 N N . THR A 1 96 ? -27.377 17.113 71.254 1.00 63.22 96 THR A N 1
ATOM 702 C CA . THR A 1 96 ? -28.357 16.756 72.285 1.00 63.22 96 THR A CA 1
ATOM 703 C C . THR A 1 96 ? -27.997 17.476 73.575 1.00 63.22 96 THR A C 1
ATOM 705 O O . THR A 1 96 ? -27.084 17.097 74.295 1.00 63.22 96 THR A O 1
ATOM 708 N N . THR A 1 97 ? -28.679 18.612 73.722 1.00 67.75 97 THR A N 1
ATOM 709 C CA . THR A 1 97 ? -29.298 19.209 74.911 1.00 67.7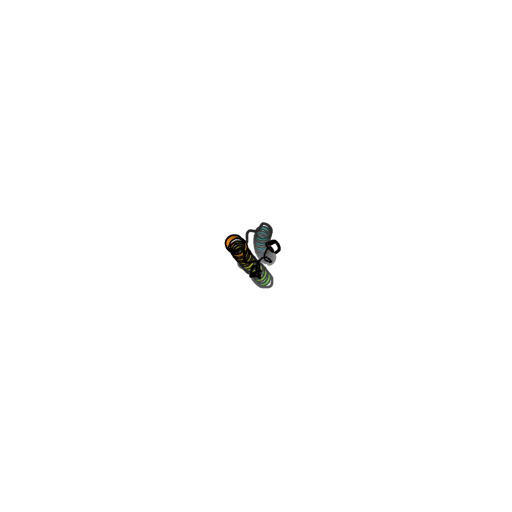5 97 THR A CA 1
ATOM 710 C C . THR A 1 97 ? -28.853 18.719 76.294 1.00 67.75 97 THR A C 1
ATOM 712 O O . THR A 1 97 ? -28.968 17.543 76.620 1.00 67.75 97 THR A O 1
ATOM 715 N N . SER A 1 98 ? -28.448 19.695 77.115 1.00 60.72 98 SER A N 1
ATOM 716 C CA . SER A 1 98 ? -28.200 19.642 78.562 1.00 60.72 98 SER A CA 1
ATOM 717 C C . SER A 1 98 ? -29.262 18.912 79.390 1.00 60.72 98 SER A C 1
ATOM 719 O O . SER A 1 98 ? -30.449 19.024 79.089 1.00 60.72 98 SER A O 1
ATOM 721 N N . MET A 1 99 ? -28.832 18.347 80.524 1.00 57.34 99 MET A N 1
ATOM 722 C CA . MET A 1 99 ? -29.182 18.813 81.881 1.00 57.34 99 MET A CA 1
ATOM 723 C C . MET A 1 99 ? -28.053 18.469 82.852 1.00 57.34 99 MET A C 1
ATOM 725 O O . MET A 1 99 ? -27.452 17.387 82.680 1.00 57.34 99 MET A O 1
#

Sequence (99 aa):
TVTDSVNFMAGNLTNQVRNVAQVATAVAQGDLSQKITVDARGEILELKSTINTMVDQLSAFADEVTRVAREVGTEGRLGGQAQVRESPAPGRTSPTTSM

Foldseek 3Di:
DVVVVVVVVVVLVVVLVVLLVVLVVCVVVVNLVDARDDDDDDPSVVSSVVSNVVSVVVVVVVVVVVVVCCCCVVVVDPPDPPPPPPDDDPDDDDDDDDD

Radius of gyration: 31.26 Å; chains: 1; bounding box: 48×30×115 Å